Protein AF-A0AAV3KFU3-F1 (afdb_monomer_lite)

Sequence (136 aa):
MILSCTKMKDAEEPLRRAYDLNVVDLYVDDDGDQITSLVLNDEGREVKEVDVASDPDLAGISRLTENHFALWQAIRSRTANGEGCTRSLVRDDMRAMGFDVNKKFTRWLDKLEKDGLIAFDGERIMPLSQRNKVGD

Secondary structure (DSSP, 8-state):
---------TTSPPP-EE-PEEEEEEEE-TTS-EEEEEEE-SSPEE-----GGG-TTTTT-TT--HHHHHHHHHHHHHHHTT---BHHHHHHHHHHTT--TTTTHHHHHHHHHHTTSEEEETTEEEEGGGGGGS--

Organism: NCBI:txid1231725

pLDDT: mean 76.45, std 15.13, range [34.88, 91.06]

Structure (mmCIF, N/CA/C/O backbone):
data_AF-A0AAV3KFU3-F1
#
_entry.id   AF-A0AAV3KFU3-F1
#
loop_
_atom_site.group_PDB
_atom_site.id
_atom_site.type_symbol
_atom_site.label_atom_id
_atom_site.label_alt_id
_atom_site.label_comp_id
_atom_site.label_asym_id
_atom_site.label_entity_id
_atom_site.label_seq_id
_atom_site.pdbx_PDB_ins_code
_atom_site.Cartn_x
_atom_site.Cartn_y
_atom_site.Cartn_z
_atom_site.occupancy
_atom_site.B_iso_or_equiv
_atom_site.auth_seq_id
_atom_site.auth_comp_id
_atom_site.auth_asym_id
_atom_site.auth_atom_id
_atom_site.pdbx_PDB_model_num
ATOM 1 N N . MET A 1 1 ? 33.103 26.398 -34.966 1.00 42.03 1 MET A N 1
ATOM 2 C CA . MET A 1 1 ? 32.303 25.283 -34.418 1.00 42.03 1 MET A CA 1
ATOM 3 C C . MET A 1 1 ? 31.914 25.674 -33.001 1.00 42.03 1 MET A C 1
ATOM 5 O O . MET A 1 1 ? 32.782 25.717 -32.142 1.00 42.03 1 MET A O 1
ATOM 9 N N . ILE A 1 2 ? 30.675 26.125 -32.801 1.00 34.88 2 ILE A N 1
ATOM 10 C CA . ILE A 1 2 ? 30.194 26.650 -31.514 1.00 34.88 2 ILE A CA 1
ATOM 11 C C . ILE A 1 2 ? 29.341 25.549 -30.886 1.00 34.88 2 ILE A C 1
ATOM 13 O O . ILE A 1 2 ? 28.237 25.286 -31.349 1.00 34.88 2 ILE A O 1
ATOM 17 N N . LEU A 1 3 ? 29.879 24.878 -29.869 1.00 41.91 3 LEU A N 1
ATOM 18 C CA . LEU A 1 3 ? 29.113 23.996 -28.992 1.00 41.91 3 LEU A CA 1
ATOM 19 C C . LEU A 1 3 ? 28.419 24.881 -27.953 1.00 41.91 3 LEU A C 1
ATOM 21 O O . LEU A 1 3 ? 29.016 25.261 -26.947 1.00 41.91 3 LEU A O 1
ATOM 25 N N . SER A 1 4 ? 27.172 25.265 -28.220 1.00 44.94 4 SER A N 1
ATOM 26 C CA . SER A 1 4 ? 26.318 25.912 -27.225 1.00 44.94 4 SER A CA 1
ATOM 27 C C . SER A 1 4 ? 25.837 24.855 -26.232 1.00 44.94 4 SER A C 1
ATOM 29 O O . SER A 1 4 ? 24.772 24.267 -26.396 1.00 44.94 4 SER A O 1
ATOM 31 N N . CYS A 1 5 ? 26.650 24.579 -25.215 1.00 44.66 5 CYS A N 1
ATOM 32 C CA . CYS A 1 5 ? 26.240 23.764 -24.081 1.00 44.66 5 CYS A CA 1
ATOM 33 C C . CYS A 1 5 ? 25.126 24.497 -23.318 1.00 44.66 5 CYS A C 1
ATOM 35 O O . CYS A 1 5 ? 25.401 25.429 -22.559 1.00 44.66 5 CYS A O 1
ATOM 37 N N . THR A 1 6 ? 23.870 24.084 -23.478 1.00 49.50 6 THR A N 1
ATOM 38 C CA . THR A 1 6 ? 22.800 24.444 -22.541 1.00 49.50 6 THR A CA 1
ATOM 39 C C . THR A 1 6 ? 23.010 23.660 -21.257 1.00 49.50 6 THR A C 1
ATOM 41 O O . THR A 1 6 ? 22.499 22.561 -21.069 1.00 49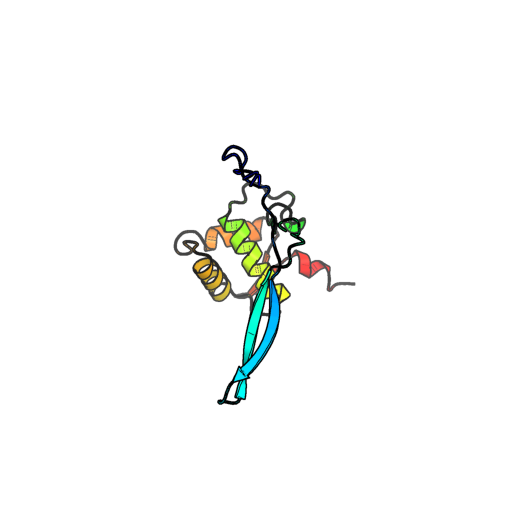.50 6 THR A O 1
ATOM 44 N N . LYS A 1 7 ? 23.819 24.234 -20.369 1.00 62.97 7 LYS A N 1
ATOM 45 C CA . LYS A 1 7 ? 23.872 23.846 -18.964 1.00 62.97 7 LYS A CA 1
ATOM 46 C C . LYS A 1 7 ? 22.466 24.043 -18.386 1.00 62.97 7 LYS A C 1
ATOM 48 O O . LYS A 1 7 ? 21.970 25.170 -18.376 1.00 62.97 7 LYS A O 1
ATOM 53 N N . MET A 1 8 ? 21.812 22.962 -17.961 1.00 52.75 8 MET A N 1
ATOM 54 C CA . MET A 1 8 ? 20.579 23.053 -17.177 1.00 52.75 8 MET A CA 1
ATOM 55 C C . MET A 1 8 ? 20.863 23.890 -15.924 1.00 52.75 8 MET A C 1
ATOM 57 O O . MET A 1 8 ? 21.895 23.712 -15.277 1.00 52.75 8 MET A O 1
ATOM 61 N N . LYS A 1 9 ? 19.994 24.858 -15.625 1.00 65.25 9 LYS A N 1
ATOM 62 C CA . LYS A 1 9 ? 20.060 25.621 -14.375 1.00 65.25 9 LYS A CA 1
ATOM 63 C C . LYS A 1 9 ? 19.485 24.744 -13.260 1.00 65.25 9 LYS A C 1
ATOM 65 O O . LYS A 1 9 ? 18.354 24.298 -13.389 1.00 65.25 9 LYS A O 1
ATOM 70 N N . ASP A 1 10 ? 20.229 24.571 -12.171 1.00 61.47 10 ASP A N 1
ATOM 71 C CA . ASP A 1 10 ? 19.863 23.842 -10.936 1.00 61.47 10 ASP A CA 1
ATOM 72 C C . ASP A 1 10 ? 18.653 24.422 -10.158 1.00 61.47 10 ASP A C 1
ATOM 74 O O . ASP A 1 10 ? 18.500 24.168 -8.968 1.00 61.47 10 ASP A O 1
ATOM 78 N N . ALA A 1 11 ? 17.817 25.269 -10.764 1.00 60.41 11 ALA A N 1
ATOM 79 C CA . ALA A 1 11 ? 16.926 26.150 -10.006 1.00 60.41 11 ALA A CA 1
ATOM 80 C C . ALA A 1 11 ? 15.449 25.729 -9.945 1.00 60.41 11 ALA A C 1
ATOM 82 O O . ALA A 1 11 ? 14.710 26.342 -9.182 1.00 60.41 11 ALA A O 1
ATOM 83 N N . GLU A 1 12 ? 15.001 24.710 -10.681 1.00 56.41 12 GLU A N 1
ATOM 84 C CA . GLU A 1 12 ? 13.611 24.238 -10.601 1.00 56.41 12 GLU A CA 1
ATOM 85 C C . GLU A 1 12 ? 13.573 22.709 -10.641 1.00 56.41 12 GLU A C 1
ATOM 87 O O . GLU A 1 12 ? 14.083 22.087 -11.575 1.00 56.41 12 GLU A O 1
ATOM 92 N N . GLU A 1 13 ? 13.000 22.103 -9.598 1.00 52.66 13 GLU A N 1
ATOM 93 C CA . GLU A 1 13 ? 12.760 20.663 -9.550 1.00 52.66 13 GLU A CA 1
ATOM 94 C C . GLU A 1 13 ? 11.839 20.290 -10.725 1.00 52.66 13 GLU A C 1
ATOM 96 O O . GLU A 1 13 ? 10.767 20.889 -10.873 1.00 52.66 13 GLU A O 1
ATOM 101 N N . PRO A 1 14 ? 12.251 19.368 -11.615 1.00 60.38 14 PRO A N 1
ATOM 102 C CA . PRO A 1 14 ? 11.448 19.020 -12.774 1.00 60.38 14 PRO A CA 1
ATOM 103 C C . PRO A 1 14 ? 10.093 18.477 -12.323 1.00 60.38 14 PRO A C 1
ATOM 105 O O . PRO A 1 14 ? 10.002 17.711 -11.363 1.00 60.38 14 PRO A O 1
ATOM 108 N N . LEU A 1 15 ? 9.038 18.860 -13.046 1.00 59.75 15 LEU A N 1
ATOM 109 C CA . LEU A 1 15 ? 7.687 18.368 -12.788 1.00 59.75 15 LEU A CA 1
ATOM 110 C C . LEU A 1 15 ? 7.698 16.838 -12.719 1.00 59.75 15 LEU A C 1
ATOM 112 O O . LEU A 1 15 ? 8.168 16.165 -13.640 1.00 59.75 15 LEU A O 1
ATOM 116 N N . ARG A 1 16 ? 7.166 16.301 -11.619 1.00 63.16 16 ARG A N 1
ATOM 117 C CA . ARG A 1 16 ? 7.080 14.863 -11.371 1.00 63.16 16 ARG A CA 1
ATOM 118 C C . ARG A 1 16 ? 6.235 14.223 -12.479 1.00 63.16 16 ARG A C 1
ATOM 120 O O . ARG A 1 16 ? 5.042 14.493 -12.591 1.00 63.16 16 ARG A O 1
ATOM 127 N N . ARG A 1 17 ? 6.854 13.390 -13.316 1.00 72.50 17 ARG A N 1
ATOM 128 C CA . ARG A 1 17 ? 6.208 12.646 -14.411 1.00 72.50 17 ARG A CA 1
ATOM 129 C C . ARG A 1 17 ? 6.522 11.163 -14.276 1.00 72.50 17 ARG A C 1
ATOM 131 O O . ARG A 1 17 ? 7.604 10.808 -13.810 1.00 72.50 17 ARG A O 1
ATOM 138 N N . ALA A 1 18 ? 5.582 10.310 -14.667 1.00 74.00 18 ALA A N 1
ATOM 139 C CA . ALA A 1 18 ? 5.816 8.875 -14.775 1.00 74.00 18 ALA A CA 1
ATOM 140 C C . ALA A 1 18 ? 6.105 8.539 -16.238 1.00 74.00 18 ALA A C 1
ATOM 142 O O . ALA A 1 18 ? 5.389 8.996 -17.123 1.00 74.00 18 ALA A O 1
ATOM 143 N N . TYR A 1 19 ? 7.138 7.745 -16.484 1.00 80.00 19 TYR A N 1
ATOM 144 C CA . TYR A 1 19 ? 7.493 7.286 -17.822 1.00 80.00 19 TYR A CA 1
ATOM 145 C C . TYR A 1 19 ? 7.332 5.776 -17.864 1.00 80.00 19 TYR A C 1
ATOM 147 O O . TYR A 1 19 ? 7.807 5.075 -16.966 1.00 80.00 19 TYR A O 1
ATOM 155 N N . ASP A 1 20 ? 6.631 5.290 -18.880 1.00 79.62 20 ASP A N 1
ATOM 156 C CA . ASP A 1 20 ? 6.411 3.863 -19.052 1.00 79.62 20 ASP A CA 1
ATOM 157 C C . ASP A 1 20 ? 7.601 3.250 -19.813 1.00 79.62 20 ASP A C 1
ATOM 159 O O . ASP A 1 20 ? 8.235 3.896 -20.653 1.00 79.62 20 ASP A O 1
ATOM 163 N N . LEU A 1 21 ? 7.942 2.007 -19.474 1.00 86.25 21 LEU A N 1
ATOM 164 C CA . LEU A 1 21 ? 9.000 1.249 -20.138 1.00 86.25 21 LEU A CA 1
ATOM 165 C C . LEU A 1 21 ? 8.366 0.241 -21.090 1.00 86.25 21 LEU A C 1
ATOM 167 O O . LEU A 1 21 ? 7.500 -0.536 -20.687 1.00 86.25 21 LEU A O 1
ATOM 171 N N . ASN A 1 22 ? 8.839 0.224 -22.330 1.00 82.31 22 ASN A N 1
ATOM 172 C CA . ASN A 1 22 ? 8.445 -0.760 -23.325 1.00 82.31 22 ASN A CA 1
ATOM 173 C C . ASN A 1 22 ? 9.496 -1.867 -23.390 1.00 82.31 22 ASN A C 1
ATOM 175 O O . ASN A 1 22 ? 10.694 -1.590 -23.462 1.00 82.31 22 ASN A O 1
ATOM 179 N N . VAL A 1 23 ? 9.046 -3.119 -23.376 1.00 88.00 23 VAL A N 1
ATOM 180 C CA . VAL A 1 23 ? 9.914 -4.280 -23.599 1.00 88.00 23 VAL A CA 1
ATOM 181 C C . VAL A 1 23 ? 10.221 -4.375 -25.092 1.00 88.00 23 VAL A C 1
ATOM 183 O O . VAL A 1 23 ? 9.313 -4.308 -25.919 1.00 88.00 23 VAL A O 1
ATOM 186 N N . VAL A 1 24 ? 11.498 -4.519 -25.431 1.00 90.06 24 VAL A N 1
ATOM 187 C CA . VAL A 1 24 ? 11.991 -4.712 -26.796 1.00 90.06 24 VAL A CA 1
ATOM 188 C C . VAL A 1 24 ? 12.825 -5.982 -26.840 1.00 90.06 24 VAL A C 1
ATOM 190 O O . VAL A 1 24 ? 13.786 -6.128 -26.084 1.00 90.06 24 VAL A O 1
ATOM 193 N N . ASP A 1 25 ? 12.479 -6.877 -27.756 1.00 89.31 25 ASP A N 1
ATOM 194 C CA . ASP A 1 25 ? 13.221 -8.111 -27.984 1.00 89.31 25 ASP A CA 1
ATOM 195 C C . ASP A 1 25 ? 14.519 -7.806 -28.739 1.00 89.31 25 ASP A C 1
ATOM 197 O O . ASP A 1 25 ? 14.499 -7.183 -29.803 1.00 89.31 25 ASP A O 1
ATOM 201 N N . LEU A 1 26 ? 15.660 -8.220 -28.181 1.00 90.00 26 LEU A N 1
ATOM 202 C CA . LEU A 1 26 ? 16.968 -7.977 -28.787 1.00 90.00 26 LEU A CA 1
ATOM 203 C C . LEU A 1 26 ? 17.406 -9.160 -29.650 1.00 90.00 26 LEU A C 1
ATOM 205 O O . LEU A 1 26 ? 17.652 -8.998 -30.843 1.00 90.00 26 LEU A O 1
ATOM 209 N N . TYR A 1 27 ? 17.532 -10.337 -29.040 1.00 88.75 27 TYR A N 1
ATOM 210 C CA . TYR A 1 27 ? 17.901 -11.588 -29.706 1.00 88.75 27 TYR A CA 1
ATOM 211 C C . TYR A 1 27 ? 17.621 -12.780 -28.780 1.00 88.75 27 TYR A C 1
ATOM 213 O O . TYR A 1 27 ? 17.259 -12.594 -27.620 1.00 88.75 27 TYR A O 1
ATOM 221 N N . VAL A 1 28 ? 17.769 -13.993 -29.306 1.00 89.75 28 VAL A N 1
ATOM 222 C CA . VAL A 1 28 ? 17.725 -15.242 -28.534 1.00 89.75 28 VAL A CA 1
ATOM 223 C C . VAL A 1 28 ? 19.158 -15.719 -28.344 1.00 89.75 28 VAL A C 1
ATOM 225 O O . VAL A 1 28 ? 19.900 -15.765 -29.329 1.00 89.75 28 VAL A O 1
ATOM 228 N N . ASP A 1 29 ? 19.557 -16.005 -27.108 1.00 91.06 29 ASP A N 1
ATOM 229 C CA . ASP A 1 29 ? 20.914 -16.468 -26.811 1.00 91.06 29 ASP A CA 1
ATOM 230 C C . ASP A 1 29 ? 21.149 -17.935 -27.221 1.00 91.06 29 ASP A C 1
ATOM 232 O O . ASP A 1 29 ? 20.265 -18.615 -27.750 1.00 91.06 29 ASP A O 1
ATOM 236 N N . ASP A 1 30 ? 22.377 -18.417 -27.022 1.00 89.50 30 ASP A N 1
ATOM 237 C CA . ASP A 1 30 ? 22.779 -19.778 -27.395 1.00 89.50 30 ASP A CA 1
ATOM 238 C C . ASP A 1 30 ? 22.063 -20.870 -26.572 1.00 89.50 30 ASP A C 1
ATOM 240 O O . ASP A 1 30 ? 21.995 -22.021 -27.013 1.00 89.50 30 ASP A O 1
ATOM 244 N N . ASP A 1 31 ? 21.502 -20.512 -25.412 1.00 89.81 31 ASP A N 1
ATOM 245 C CA . ASP A 1 31 ? 20.712 -21.396 -24.549 1.00 89.81 31 ASP A CA 1
ATOM 246 C C . ASP A 1 31 ? 19.215 -21.393 -24.929 1.00 89.81 31 ASP A C 1
ATOM 248 O O . ASP A 1 31 ? 18.438 -22.221 -24.441 1.00 89.81 31 ASP A O 1
ATOM 252 N N . GLY A 1 32 ? 18.814 -20.535 -25.874 1.00 88.19 32 GLY A N 1
ATOM 253 C CA . GLY A 1 32 ? 17.441 -20.417 -26.358 1.00 88.19 32 GLY A CA 1
ATOM 254 C C . GLY A 1 32 ? 16.585 -19.427 -25.566 1.00 88.19 32 GLY A C 1
ATOM 255 O O . GLY A 1 32 ? 15.374 -19.361 -25.805 1.00 88.19 32 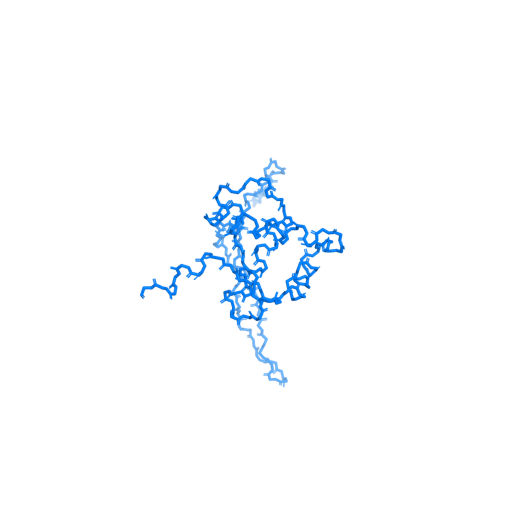GLY A O 1
ATOM 256 N N . ASP A 1 33 ? 17.182 -18.649 -24.661 1.00 90.12 33 ASP A N 1
ATOM 257 C CA . ASP A 1 33 ? 16.478 -17.656 -23.859 1.00 90.12 33 ASP A CA 1
ATOM 258 C C . ASP A 1 33 ? 16.306 -16.343 -24.635 1.00 90.12 33 ASP A C 1
ATOM 260 O O . ASP A 1 33 ? 17.223 -15.801 -25.260 1.00 90.12 33 ASP A O 1
ATOM 264 N N . GLN A 1 34 ? 15.085 -15.805 -24.601 1.00 85.69 34 GLN A N 1
ATOM 265 C CA . GLN A 1 34 ? 14.760 -14.536 -25.246 1.00 85.69 34 GLN A CA 1
ATOM 266 C C . GLN A 1 34 ? 15.329 -13.377 -24.422 1.00 85.69 34 GLN A C 1
ATOM 268 O O . GLN A 1 34 ? 14.802 -13.019 -23.365 1.00 85.69 34 GLN A O 1
ATOM 273 N N . ILE A 1 35 ? 16.375 -12.738 -24.941 1.00 90.44 35 ILE A N 1
ATOM 274 C CA . ILE A 1 35 ? 16.964 -11.548 -24.335 1.00 90.44 35 ILE A CA 1
ATOM 275 C C . ILE A 1 35 ? 16.142 -10.327 -24.740 1.00 90.44 35 ILE A C 1
ATOM 277 O O . ILE A 1 35 ? 16.017 -9.991 -25.923 1.00 90.44 35 ILE A O 1
ATOM 281 N N . THR A 1 36 ? 15.601 -9.637 -23.738 1.00 89.81 36 THR A N 1
ATOM 282 C CA . THR A 1 36 ? 14.796 -8.425 -23.909 1.00 89.81 36 THR A CA 1
ATOM 283 C C . THR A 1 36 ? 15.398 -7.254 -23.141 1.00 89.81 36 THR A C 1
ATOM 285 O O . THR A 1 36 ? 16.126 -7.429 -22.163 1.00 89.81 36 THR A O 1
ATOM 288 N N . SER A 1 37 ? 15.126 -6.038 -23.607 1.00 88.12 37 SER A N 1
ATOM 289 C CA . SER A 1 37 ? 15.562 -4.792 -22.980 1.00 88.12 37 SER A CA 1
ATOM 290 C C . SER A 1 37 ? 14.381 -3.862 -22.753 1.00 88.12 37 SER A C 1
ATOM 292 O O . SER A 1 37 ? 13.403 -3.887 -23.495 1.00 88.12 37 SER A O 1
ATOM 294 N N . LEU A 1 38 ? 14.476 -3.025 -21.726 1.00 87.12 38 LEU A N 1
ATOM 295 C CA . LEU A 1 38 ? 13.473 -2.017 -21.414 1.00 87.12 38 LEU A CA 1
ATOM 296 C C . LEU A 1 38 ? 13.894 -0.676 -22.009 1.00 87.12 38 LEU A C 1
ATOM 298 O O . LEU A 1 38 ? 14.961 -0.151 -21.688 1.00 87.12 38 LEU A O 1
ATOM 302 N N . VAL A 1 39 ? 13.037 -0.110 -22.853 1.00 85.38 39 VAL A N 1
ATOM 303 C CA . VAL A 1 39 ? 13.239 1.200 -23.473 1.00 85.38 39 VAL A CA 1
ATOM 304 C C . VAL A 1 39 ? 12.257 2.196 -22.877 1.00 85.38 39 VAL A C 1
ATOM 306 O O . VAL A 1 39 ? 11.059 1.934 -22.791 1.00 85.38 39 VAL A O 1
ATOM 309 N N . LEU A 1 40 ? 12.780 3.346 -22.457 1.00 80.00 40 LEU A N 1
ATOM 310 C CA . LEU A 1 40 ? 11.989 4.450 -21.929 1.00 80.00 40 LEU A CA 1
ATOM 311 C C . LEU A 1 40 ? 11.114 5.056 -23.028 1.00 80.00 40 LEU A C 1
ATOM 313 O O . LEU A 1 40 ? 11.639 5.475 -24.058 1.00 80.00 40 LEU A O 1
ATOM 317 N N . ASN A 1 41 ? 9.806 5.137 -22.789 1.00 79.31 41 ASN A N 1
ATOM 318 C CA . ASN A 1 41 ? 8.926 5.993 -23.574 1.00 79.31 41 ASN A CA 1
ATOM 319 C C . ASN A 1 41 ? 9.125 7.449 -23.122 1.00 79.31 41 ASN A C 1
ATOM 321 O O . ASN A 1 41 ? 9.009 7.740 -21.931 1.00 79.31 41 ASN A O 1
ATOM 325 N N . ASP A 1 42 ? 9.454 8.353 -24.043 1.00 76.25 42 ASP A N 1
ATOM 326 C CA . ASP A 1 42 ? 9.694 9.774 -23.769 1.00 76.25 42 ASP A CA 1
ATOM 327 C C . ASP A 1 42 ? 8.395 10.571 -23.548 1.00 76.25 42 ASP A C 1
ATOM 329 O O . ASP A 1 42 ? 8.418 11.668 -22.976 1.00 76.25 42 ASP A O 1
ATOM 333 N N . GLU A 1 43 ? 7.247 9.985 -23.890 1.00 76.94 43 GLU A N 1
ATOM 334 C CA . GLU A 1 43 ? 5.923 10.494 -23.540 1.00 76.94 43 GLU A CA 1
ATOM 335 C C . GLU A 1 43 ? 5.588 10.180 -22.073 1.00 76.94 43 GLU A C 1
ATOM 337 O O . GLU A 1 43 ? 4.927 9.199 -21.730 1.00 76.94 43 GLU A O 1
ATOM 342 N N . GLY A 1 44 ? 6.066 11.039 -21.171 1.00 66.81 44 GLY A N 1
ATOM 343 C CA . GLY A 1 44 ? 5.720 10.958 -19.754 1.00 66.81 44 GLY A CA 1
ATOM 344 C C . GLY A 1 44 ? 4.232 11.228 -19.517 1.00 66.81 44 GLY A C 1
ATOM 345 O O . GLY A 1 44 ? 3.704 12.257 -19.943 1.00 66.81 44 GLY A O 1
ATOM 346 N N . ARG A 1 45 ? 3.566 10.346 -18.772 1.00 74.31 45 ARG A N 1
ATOM 347 C CA . ARG A 1 45 ? 2.204 10.562 -18.272 1.00 74.31 45 ARG A CA 1
ATOM 348 C C . ARG A 1 45 ? 2.223 11.330 -16.954 1.00 74.31 45 ARG A C 1
ATOM 350 O O . ARG A 1 45 ? 3.203 11.285 -16.200 1.00 74.31 45 ARG A O 1
ATOM 357 N N . GLU A 1 46 ? 1.112 12.002 -16.645 1.00 67.31 46 GLU A N 1
ATOM 358 C CA . GLU A 1 46 ? 0.886 12.483 -15.282 1.00 67.31 46 GLU A CA 1
ATOM 359 C C . GLU A 1 46 ? 1.048 11.303 -14.323 1.00 67.31 46 GLU A C 1
ATOM 361 O O . GLU A 1 46 ? 0.568 10.186 -14.575 1.00 67.31 46 GLU A O 1
ATOM 366 N N . VAL A 1 47 ? 1.789 11.537 -13.239 1.00 56.09 47 VAL A N 1
ATOM 367 C CA . VAL A 1 47 ? 1.871 10.563 -12.162 1.00 56.09 47 VAL A CA 1
ATOM 368 C C . VAL A 1 47 ? 0.439 10.390 -11.685 1.00 56.09 47 VAL A C 1
ATOM 370 O O . VAL A 1 47 ? -0.127 11.289 -11.076 1.00 56.09 47 VAL A O 1
ATOM 373 N N . LYS A 1 48 ? -0.162 9.236 -11.991 1.00 54.22 48 LYS A N 1
ATOM 374 C CA . LYS A 1 48 ? -1.308 8.754 -11.233 1.00 54.22 48 LYS A CA 1
ATOM 375 C C . LYS A 1 48 ? -0.763 8.503 -9.841 1.00 54.22 48 LYS A C 1
ATOM 377 O O . LYS A 1 48 ? -0.342 7.389 -9.528 1.00 54.22 48 LYS A O 1
ATOM 382 N N . GLU A 1 49 ? -0.704 9.556 -9.037 1.00 49.12 49 GLU A N 1
ATOM 383 C CA . GLU A 1 49 ? -0.820 9.382 -7.610 1.00 49.12 49 GLU A CA 1
ATOM 384 C C . GLU A 1 49 ? -2.136 8.623 -7.503 1.00 49.12 49 GLU A C 1
ATOM 386 O O . GLU A 1 49 ? -3.198 9.103 -7.905 1.00 49.12 49 GLU A O 1
ATOM 391 N N . VAL A 1 50 ? -2.060 7.340 -7.144 1.00 48.66 50 VAL A N 1
ATOM 392 C CA . VAL A 1 50 ? -3.238 6.673 -6.616 1.00 48.66 50 VAL A CA 1
ATOM 393 C C . VAL A 1 50 ? -3.445 7.410 -5.310 1.00 48.66 50 VAL A C 1
ATOM 395 O O . VAL A 1 50 ? -2.928 7.000 -4.275 1.00 48.66 50 VAL A O 1
ATOM 398 N N . ASP A 1 51 ? -4.055 8.588 -5.406 1.00 51.12 51 ASP A N 1
ATOM 399 C CA . ASP A 1 51 ? -4.400 9.424 -4.287 1.00 51.12 51 ASP A CA 1
ATOM 400 C C . ASP A 1 51 ? -5.435 8.606 -3.555 1.00 51.12 51 ASP A C 1
ATOM 402 O O . ASP A 1 51 ? -6.632 8.677 -3.818 1.00 51.12 51 ASP A O 1
ATOM 406 N N . VAL A 1 52 ? -4.954 7.764 -2.647 1.00 52.97 52 VAL A N 1
ATOM 407 C CA . VAL A 1 52 ? -5.801 7.003 -1.742 1.00 52.97 52 VAL A CA 1
ATOM 408 C C . VAL A 1 52 ? -6.672 7.996 -0.956 1.00 52.97 52 VAL A C 1
ATOM 410 O O . VAL A 1 52 ? -7.783 7.674 -0.568 1.00 52.97 52 VAL A O 1
ATOM 413 N N . ALA A 1 53 ? -6.218 9.247 -0.806 1.00 52.19 53 ALA A N 1
ATOM 414 C CA . ALA A 1 53 ? -6.988 10.368 -0.275 1.00 52.19 53 ALA A CA 1
ATOM 415 C C . ALA A 1 53 ? -8.152 10.852 -1.171 1.00 52.19 53 ALA A C 1
ATOM 417 O O . ALA A 1 53 ? -9.095 11.437 -0.644 1.00 52.19 53 ALA A O 1
ATOM 418 N N . SER A 1 54 ? -8.108 10.607 -2.483 1.00 55.19 54 SER A N 1
ATOM 419 C CA . SER A 1 54 ? -9.150 10.971 -3.462 1.00 55.19 54 SER A CA 1
ATOM 420 C C . SER A 1 54 ? -10.114 9.819 -3.763 1.00 55.19 54 SER A C 1
ATOM 422 O O . SER A 1 54 ? -10.945 9.923 -4.666 1.00 55.19 54 SER A O 1
ATOM 424 N N . ASP A 1 55 ? -10.020 8.712 -3.025 1.00 67.38 55 ASP A N 1
ATOM 425 C CA . ASP A 1 55 ? -10.969 7.614 -3.139 1.00 67.38 55 ASP A CA 1
ATOM 426 C C . ASP A 1 55 ? -12.370 8.089 -2.704 1.00 67.38 55 ASP A C 1
ATOM 428 O O . ASP A 1 55 ? -12.521 8.529 -1.558 1.00 67.38 55 ASP A O 1
ATOM 432 N N . PRO A 1 56 ? -13.402 8.013 -3.568 1.00 69.44 56 PRO A N 1
ATOM 433 C CA . PRO A 1 56 ? -14.763 8.398 -3.198 1.00 69.44 56 PRO A CA 1
ATOM 434 C C . PRO A 1 56 ? -15.279 7.630 -1.978 1.00 69.44 56 PRO A C 1
ATOM 436 O O . PRO A 1 56 ? -16.085 8.174 -1.229 1.00 69.44 56 PRO A O 1
ATOM 439 N N . ASP A 1 57 ? -14.781 6.414 -1.735 1.00 71.81 57 ASP A N 1
ATOM 440 C CA . ASP A 1 57 ? -15.163 5.626 -0.562 1.00 71.81 57 ASP A CA 1
ATOM 441 C C . ASP A 1 57 ? -14.595 6.216 0.739 1.00 71.81 57 ASP A C 1
ATOM 443 O O . ASP A 1 57 ? -15.204 6.094 1.798 1.00 71.81 57 ASP A O 1
ATOM 447 N N . LEU A 1 58 ? -13.450 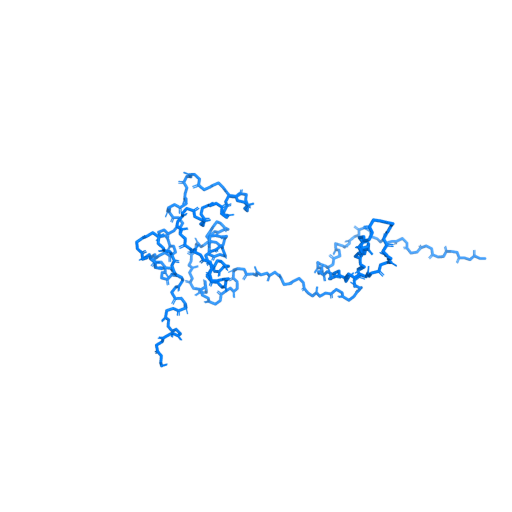6.902 0.668 1.00 74.19 58 LEU A N 1
ATOM 448 C CA . LEU A 1 58 ? -12.819 7.576 1.806 1.00 74.19 58 LEU A CA 1
ATOM 449 C C . LEU A 1 58 ? -13.297 9.030 1.970 1.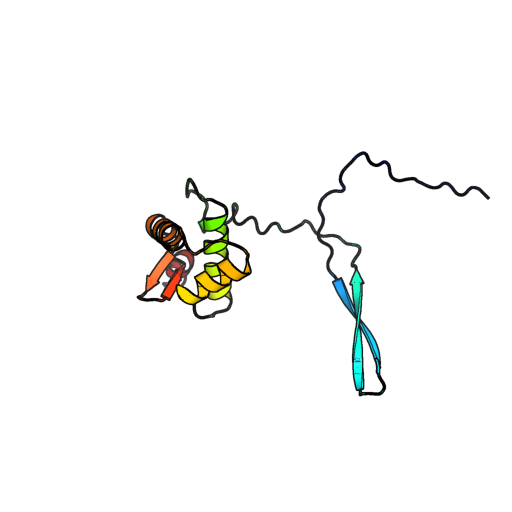00 74.19 58 LEU A C 1
ATOM 451 O O . LEU A 1 58 ? -13.002 9.671 2.988 1.00 74.19 58 LEU A O 1
ATOM 455 N N . ALA A 1 59 ? -14.060 9.551 1.003 1.00 68.06 59 ALA A N 1
ATOM 456 C CA . ALA A 1 59 ? -14.599 10.902 1.030 1.00 68.06 59 ALA A CA 1
ATOM 457 C C . ALA A 1 59 ? -15.600 11.066 2.188 1.00 68.06 59 ALA A C 1
ATOM 459 O O . ALA A 1 59 ? -16.656 10.443 2.232 1.00 68.06 59 ALA A O 1
ATOM 460 N N . GLY A 1 60 ? -15.265 11.938 3.142 1.00 69.38 60 GLY A N 1
ATOM 461 C CA . GLY A 1 60 ? -16.097 12.218 4.320 1.00 69.38 60 GLY A CA 1
ATOM 462 C C . GLY A 1 60 ? -15.624 11.553 5.614 1.00 69.38 60 GLY A C 1
ATOM 463 O O . GLY A 1 60 ? -16.143 11.878 6.684 1.00 69.38 60 GLY A O 1
ATOM 464 N N . ILE A 1 61 ? -14.596 10.700 5.565 1.00 77.56 61 ILE A N 1
ATOM 465 C CA . ILE A 1 61 ? -14.057 10.052 6.763 1.00 77.56 61 ILE A CA 1
ATOM 466 C C . ILE A 1 61 ? -12.917 10.889 7.340 1.00 77.56 61 ILE A C 1
ATOM 468 O O . ILE A 1 61 ? -11.857 11.082 6.746 1.00 77.56 61 ILE A O 1
ATOM 472 N N . SER A 1 62 ? -13.135 11.407 8.547 1.00 74.38 62 SER A N 1
ATOM 473 C CA . SER A 1 62 ? -12.167 12.282 9.206 1.00 74.38 62 SER A CA 1
ATOM 474 C C . SER A 1 62 ? -11.051 11.506 9.919 1.00 74.38 62 SER A C 1
ATOM 476 O O . SER A 1 62 ? -11.229 10.396 10.435 1.00 74.38 62 SER A O 1
ATOM 478 N N . ARG A 1 63 ? -9.876 12.138 10.042 1.00 79.75 63 ARG A N 1
ATOM 479 C CA . ARG A 1 63 ? -8.721 11.621 10.807 1.00 79.75 63 ARG A CA 1
ATOM 480 C C . ARG A 1 63 ? -8.182 10.279 10.290 1.00 79.75 63 ARG A C 1
ATOM 482 O O . ARG A 1 63 ? -7.755 9.443 11.094 1.00 79.75 63 ARG A O 1
ATOM 489 N N . LEU A 1 64 ? -8.243 10.034 8.986 1.00 82.31 64 LEU A N 1
ATOM 490 C CA . LEU A 1 64 ? -7.487 8.949 8.370 1.00 82.31 64 LEU A CA 1
ATOM 491 C C . LEU A 1 64 ? -6.015 9.360 8.308 1.00 82.31 64 LEU A C 1
ATOM 493 O O . LEU A 1 64 ? -5.675 10.493 7.987 1.00 82.31 64 LEU A O 1
ATOM 497 N N . THR A 1 65 ? -5.147 8.440 8.704 1.00 84.50 65 THR A N 1
ATOM 498 C CA . THR A 1 65 ? -3.690 8.610 8.620 1.00 84.50 65 THR A CA 1
ATOM 499 C C . THR A 1 65 ? -3.166 7.731 7.499 1.00 84.50 65 THR A C 1
ATOM 501 O O . THR A 1 65 ? -3.852 6.792 7.111 1.00 84.50 65 THR A O 1
ATOM 504 N N . GLU A 1 66 ? -1.913 7.919 7.096 1.00 83.25 66 GLU A N 1
ATOM 505 C CA . GLU A 1 66 ? -1.211 7.063 6.125 1.00 83.25 66 GLU A CA 1
ATOM 506 C C . GLU A 1 66 ? -1.420 5.557 6.361 1.00 83.25 66 GLU A C 1
ATOM 508 O O . GLU A 1 66 ? -1.796 4.834 5.449 1.00 83.25 66 GLU A O 1
ATOM 513 N N . ASN A 1 67 ? -1.334 5.100 7.616 1.00 87.06 67 ASN A N 1
ATOM 514 C CA . ASN A 1 67 ? -1.608 3.698 7.964 1.00 87.06 67 ASN A CA 1
ATOM 515 C C . ASN A 1 67 ? -3.017 3.212 7.576 1.00 87.06 67 ASN A C 1
ATOM 517 O O . ASN A 1 67 ? -3.186 2.058 7.199 1.00 87.06 67 ASN A O 1
ATOM 521 N N . HIS A 1 68 ? -4.033 4.070 7.700 1.00 87.69 68 HIS A N 1
ATOM 522 C CA . HIS A 1 68 ? -5.408 3.730 7.332 1.00 87.69 68 HIS A CA 1
ATOM 523 C C . HIS A 1 68 ? -5.560 3.672 5.811 1.00 87.69 68 HIS A C 1
ATOM 525 O O . HIS A 1 68 ? -6.221 2.769 5.310 1.00 87.69 68 HIS A O 1
ATOM 531 N N . PHE A 1 69 ? -4.906 4.586 5.090 1.00 85.50 69 PHE A N 1
ATOM 532 C CA . PHE A 1 69 ? -4.863 4.573 3.629 1.00 85.50 69 PHE A CA 1
ATOM 533 C C . PHE A 1 69 ? -4.166 3.310 3.106 1.00 85.50 69 PHE A C 1
ATOM 535 O O . PHE A 1 69 ? -4.720 2.609 2.266 1.00 85.50 69 PHE A O 1
ATOM 542 N N . ALA A 1 70 ? -3.007 2.955 3.664 1.00 87.31 70 ALA A N 1
ATOM 543 C CA . ALA A 1 70 ? -2.291 1.733 3.305 1.00 87.31 70 ALA A CA 1
ATOM 544 C C . ALA A 1 70 ? -3.106 0.464 3.607 1.00 87.31 70 ALA A C 1
ATOM 546 O O . ALA A 1 70 ? -3.168 -0.447 2.784 1.00 87.31 70 ALA A O 1
ATOM 547 N N . LEU A 1 71 ? -3.774 0.417 4.764 1.00 89.88 71 LEU A N 1
ATOM 548 C CA . LEU A 1 71 ? -4.654 -0.692 5.135 1.00 89.88 71 LEU A CA 1
ATOM 549 C C . LEU A 1 71 ? -5.825 -0.839 4.153 1.00 89.88 71 LEU A C 1
ATOM 551 O O . LEU A 1 71 ? -6.100 -1.938 3.673 1.00 89.88 71 LEU A O 1
ATOM 555 N N . TRP A 1 72 ? -6.497 0.269 3.843 1.00 88.62 72 TRP A N 1
ATOM 556 C CA . TRP A 1 72 ? -7.594 0.299 2.881 1.00 88.62 72 TRP A CA 1
ATOM 557 C C . TRP A 1 72 ? -7.142 -0.150 1.487 1.00 88.62 72 TRP A C 1
ATOM 559 O O . TRP A 1 72 ? -7.797 -0.984 0.862 1.00 88.62 72 TRP A O 1
ATOM 569 N N . GLN A 1 73 ? -5.974 0.316 1.041 1.00 86.31 73 GLN A N 1
ATOM 570 C CA . GLN A 1 73 ? -5.400 -0.063 -0.245 1.00 86.31 73 GLN A CA 1
ATOM 571 C C . GLN A 1 73 ? -5.077 -1.562 -0.327 1.00 86.31 73 GLN A C 1
ATOM 573 O O . GLN A 1 73 ? -5.383 -2.193 -1.339 1.00 86.31 73 GLN A O 1
ATOM 578 N N . ALA A 1 74 ? -4.526 -2.160 0.736 1.00 89.00 74 ALA A N 1
ATOM 579 C CA . ALA A 1 74 ? -4.276 -3.604 0.792 1.00 89.00 74 ALA A CA 1
ATOM 580 C C . ALA A 1 74 ? -5.579 -4.416 0.674 1.00 89.00 74 ALA A C 1
ATOM 582 O O . ALA A 1 74 ? -5.664 -5.362 -0.110 1.00 89.00 74 ALA A O 1
ATOM 583 N N . ILE A 1 75 ? -6.626 -4.007 1.400 1.00 88.56 75 ILE A N 1
ATOM 584 C CA . ILE A 1 75 ? -7.942 -4.664 1.365 1.00 88.56 75 ILE A CA 1
ATOM 585 C C . ILE A 1 75 ? -8.562 -4.559 -0.033 1.00 88.56 75 ILE A C 1
ATOM 587 O O . ILE A 1 75 ? -9.015 -5.567 -0.586 1.00 88.56 75 ILE A O 1
ATOM 591 N N . ARG A 1 76 ? -8.551 -3.362 -0.631 1.00 86.25 76 ARG A N 1
ATOM 592 C CA . ARG A 1 76 ? -9.075 -3.133 -1.984 1.00 86.25 76 ARG A CA 1
ATOM 593 C C . ARG A 1 76 ? -8.329 -3.943 -3.037 1.00 86.25 76 ARG A C 1
ATOM 595 O O . ARG A 1 76 ? -8.983 -4.568 -3.865 1.00 86.25 76 ARG A O 1
ATOM 602 N N . SER A 1 77 ? -6.997 -3.944 -2.991 1.00 85.50 77 SER A N 1
ATOM 603 C CA . SER A 1 77 ? -6.148 -4.665 -3.945 1.00 85.50 77 SER A CA 1
ATOM 604 C C . SER A 1 77 ? -6.444 -6.167 -3.935 1.00 85.50 77 SER A C 1
ATOM 606 O O . SER A 1 77 ? -6.799 -6.734 -4.967 1.00 85.50 77 SER A O 1
ATOM 608 N N . ARG A 1 78 ? -6.435 -6.793 -2.748 1.00 85.25 78 ARG A N 1
ATOM 609 C CA . ARG A 1 78 ? -6.778 -8.218 -2.600 1.00 85.25 78 ARG A CA 1
ATOM 610 C C . ARG A 1 78 ? -8.176 -8.532 -3.118 1.00 85.25 78 ARG A C 1
ATOM 612 O O . ARG A 1 78 ? -8.364 -9.508 -3.835 1.00 85.25 78 ARG A O 1
ATOM 619 N N . THR A 1 79 ? -9.148 -7.685 -2.780 1.00 84.56 79 THR A N 1
ATOM 620 C CA . THR A 1 79 ? -10.539 -7.893 -3.197 1.00 84.56 79 THR A CA 1
ATOM 621 C C . THR A 1 79 ? -10.700 -7.747 -4.714 1.00 84.56 79 THR A C 1
ATOM 623 O O . THR A 1 79 ? -11.410 -8.536 -5.330 1.00 84.56 79 THR A O 1
ATOM 626 N N . ALA A 1 80 ? -10.018 -6.782 -5.338 1.00 79.19 80 ALA A N 1
ATOM 627 C CA . ALA A 1 80 ? -10.035 -6.590 -6.789 1.00 79.19 80 ALA A CA 1
ATOM 628 C C . ALA A 1 80 ? -9.396 -7.766 -7.547 1.00 79.19 80 ALA A C 1
ATOM 630 O O . ALA A 1 80 ? -9.878 -8.132 -8.616 1.00 79.19 80 ALA A O 1
ATOM 631 N N . ASN A 1 81 ? -8.368 -8.388 -6.966 1.00 79.06 81 ASN A N 1
ATOM 632 C CA . ASN A 1 81 ? -7.703 -9.565 -7.527 1.00 79.06 81 ASN A CA 1
AT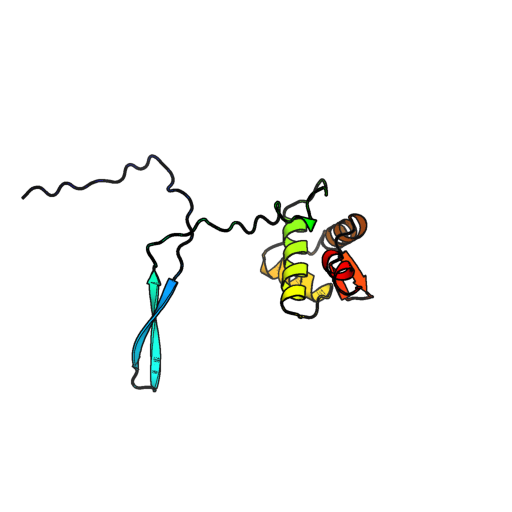OM 633 C C . ASN A 1 81 ? -8.449 -10.883 -7.237 1.00 79.06 81 ASN A C 1
ATOM 635 O O . ASN A 1 81 ? -8.021 -11.940 -7.695 1.00 79.06 81 ASN A O 1
ATOM 639 N N . GLY A 1 82 ? -9.552 -10.847 -6.476 1.00 75.88 82 GLY A N 1
ATOM 640 C CA . GLY A 1 82 ? -10.282 -12.048 -6.055 1.00 75.88 82 GLY A CA 1
ATOM 641 C C . GLY A 1 82 ? -9.507 -12.925 -5.063 1.00 75.88 82 GLY A C 1
ATOM 642 O O . GLY A 1 82 ? -9.821 -14.103 -4.895 1.00 75.88 82 GLY A O 1
ATOM 643 N N . GLU A 1 83 ? -8.489 -12.368 -4.411 1.00 77.62 83 GLU A N 1
ATOM 644 C CA . GLU A 1 83 ? -7.670 -13.069 -3.431 1.00 77.62 83 GLU A CA 1
ATOM 645 C C . GLU A 1 83 ? -8.357 -13.119 -2.063 1.00 77.62 83 GLU A C 1
ATOM 647 O O . GLU A 1 83 ? -9.178 -12.272 -1.701 1.00 77.62 83 GLU A O 1
ATOM 652 N N . GLY A 1 84 ? -7.979 -14.107 -1.248 1.00 80.62 84 GLY A N 1
ATOM 653 C CA . GLY A 1 84 ? -8.430 -14.179 0.137 1.00 80.62 84 GLY A CA 1
ATOM 654 C C . GLY A 1 84 ? -8.031 -12.919 0.908 1.00 80.62 84 GLY A C 1
ATOM 655 O O . GLY A 1 84 ? -6.850 -12.623 1.059 1.00 80.62 84 GLY A O 1
ATOM 656 N N . CYS A 1 85 ? -9.014 -12.185 1.427 1.00 87.25 85 CYS A N 1
ATOM 657 C CA . CYS A 1 85 ? -8.780 -11.022 2.276 1.00 87.25 85 CYS A CA 1
ATOM 658 C C . CYS A 1 85 ? -9.029 -11.409 3.739 1.00 87.25 85 CYS A C 1
ATOM 660 O O . CYS A 1 85 ? -10.154 -11.335 4.229 1.00 87.25 85 CYS A O 1
ATOM 662 N N . THR A 1 86 ? -7.997 -11.893 4.434 1.00 88.75 86 THR A N 1
ATOM 663 C CA . THR A 1 86 ? -8.056 -12.208 5.873 1.00 88.75 86 THR A CA 1
ATOM 664 C C . THR A 1 86 ? -7.195 -11.249 6.682 1.00 88.75 86 THR A C 1
ATOM 666 O O . THR A 1 86 ? -6.287 -10.600 6.159 1.00 88.75 86 THR A O 1
ATOM 669 N N . ARG A 1 87 ? -7.441 -11.175 7.994 1.00 88.12 87 ARG A N 1
ATOM 670 C CA . ARG A 1 87 ? -6.655 -10.325 8.908 1.00 88.12 87 ARG A CA 1
ATOM 671 C C . ARG A 1 87 ? -5.150 -10.607 8.855 1.00 88.12 87 ARG A C 1
ATOM 673 O O . ARG A 1 87 ? -4.365 -9.666 8.903 1.00 88.12 87 ARG A O 1
ATOM 680 N N . SER A 1 88 ? -4.752 -11.876 8.767 1.00 88.31 88 SER A N 1
ATOM 681 C CA . SER A 1 88 ? -3.346 -12.290 8.659 1.00 88.31 88 SER A CA 1
ATOM 682 C C . SER A 1 88 ? -2.715 -11.819 7.351 1.00 88.31 88 SER A C 1
ATOM 684 O O . SER A 1 88 ? -1.678 -11.167 7.363 1.00 88.31 88 SER A O 1
ATOM 686 N N . LEU A 1 89 ? -3.404 -12.051 6.240 1.00 89.69 89 LEU A N 1
ATOM 687 C CA . LEU A 1 89 ? -2.947 -11.690 4.906 1.00 89.69 89 LEU A CA 1
ATOM 688 C C . LEU A 1 89 ? -2.806 -10.173 4.717 1.00 89.69 89 LEU A C 1
ATOM 690 O O . LEU A 1 89 ? -1.804 -9.693 4.188 1.00 89.69 89 LEU A O 1
ATOM 694 N N . VAL A 1 90 ? -3.774 -9.395 5.200 1.00 89.62 90 VAL A N 1
ATOM 695 C CA . VAL A 1 90 ? -3.706 -7.926 5.149 1.00 89.62 90 VAL A CA 1
ATOM 696 C C . VAL A 1 90 ? -2.588 -7.390 6.052 1.00 89.62 90 VAL A C 1
ATOM 698 O O . VAL A 1 90 ? -1.934 -6.400 5.724 1.00 89.62 90 VAL A O 1
ATOM 701 N N . ARG A 1 91 ? -2.323 -8.056 7.182 1.00 89.31 91 ARG A N 1
ATOM 702 C CA . ARG A 1 91 ? -1.201 -7.711 8.064 1.00 89.31 91 ARG A CA 1
ATOM 703 C C . ARG A 1 91 ? 0.147 -7.926 7.375 1.00 89.31 91 ARG A C 1
ATOM 705 O O . ARG A 1 91 ? 1.032 -7.084 7.530 1.00 89.31 91 ARG A O 1
ATOM 712 N N . ASP A 1 92 ? 0.297 -9.020 6.637 1.00 88.81 92 ASP A N 1
ATOM 713 C CA . ASP A 1 92 ? 1.530 -9.327 5.910 1.00 88.81 92 ASP A CA 1
ATOM 714 C C . ASP A 1 92 ? 1.777 -8.335 4.765 1.00 88.81 92 ASP A C 1
ATOM 716 O O . ASP A 1 92 ? 2.903 -7.859 4.619 1.00 88.81 92 ASP A O 1
ATOM 720 N N . ASP A 1 93 ? 0.735 -7.904 4.047 1.00 86.38 93 ASP A N 1
ATOM 721 C CA . ASP A 1 93 ? 0.873 -6.856 3.022 1.00 86.38 93 ASP A CA 1
ATOM 722 C C . ASP A 1 93 ? 1.324 -5.528 3.616 1.00 86.38 93 ASP A C 1
ATOM 724 O O . ASP A 1 93 ? 2.230 -4.877 3.100 1.00 86.38 93 ASP A O 1
ATOM 728 N N . MET A 1 94 ? 0.713 -5.114 4.729 1.00 87.75 94 MET A N 1
ATOM 729 C CA . MET A 1 94 ? 1.121 -3.887 5.409 1.00 87.75 94 MET A CA 1
ATOM 730 C C . MET A 1 94 ? 2.577 -3.952 5.869 1.00 87.75 94 MET A C 1
ATOM 732 O O . MET A 1 94 ? 3.289 -2.949 5.812 1.00 87.75 94 MET A O 1
ATOM 736 N N . ARG A 1 95 ? 3.044 -5.134 6.280 1.00 87.38 95 ARG A N 1
ATOM 737 C CA . ARG A 1 95 ? 4.448 -5.353 6.622 1.00 87.38 95 ARG A CA 1
ATOM 738 C C . ARG A 1 95 ? 5.353 -5.280 5.392 1.00 87.38 95 ARG A C 1
ATOM 740 O O . ARG A 1 95 ? 6.419 -4.680 5.485 1.00 87.38 95 ARG A O 1
ATOM 747 N N . ALA A 1 96 ? 4.930 -5.844 4.261 1.00 86.00 96 ALA A N 1
ATOM 748 C CA . ALA A 1 96 ? 5.652 -5.758 2.991 1.00 86.00 96 ALA A CA 1
ATOM 749 C C . ALA A 1 96 ? 5.758 -4.308 2.485 1.00 86.00 96 ALA A C 1
ATOM 751 O O . ALA A 1 96 ? 6.778 -3.926 1.920 1.00 86.00 96 ALA A O 1
ATOM 752 N N . MET A 1 97 ? 4.751 -3.478 2.773 1.00 81.44 97 MET A N 1
ATOM 753 C CA . MET A 1 97 ? 4.765 -2.033 2.516 1.00 81.44 97 MET A CA 1
ATOM 754 C C . MET A 1 97 ? 5.604 -1.224 3.528 1.00 81.44 97 MET A C 1
ATOM 756 O O . MET A 1 97 ? 5.730 -0.013 3.379 1.00 81.44 97 MET A O 1
ATOM 760 N N . GLY A 1 98 ? 6.182 -1.860 4.555 1.00 83.44 98 GLY A N 1
ATOM 761 C CA . GLY A 1 98 ? 7.071 -1.211 5.527 1.00 83.44 98 GLY A CA 1
ATOM 762 C C . GLY A 1 98 ? 6.389 -0.626 6.771 1.00 83.44 98 GLY A C 1
ATOM 763 O O . GLY A 1 98 ? 7.044 0.067 7.550 1.00 83.44 98 GLY A O 1
ATOM 764 N N . PHE A 1 99 ? 5.103 -0.907 7.009 1.00 84.00 99 PHE A N 1
ATOM 765 C CA . PHE A 1 99 ? 4.380 -0.398 8.181 1.00 84.00 99 PHE A CA 1
ATOM 766 C C . PHE A 1 99 ? 4.578 -1.270 9.435 1.00 84.00 99 PHE A C 1
ATOM 768 O O . PHE A 1 99 ? 4.543 -2.503 9.382 1.00 84.00 99 PHE A O 1
ATOM 775 N N . ASP A 1 100 ? 4.701 -0.634 10.610 1.00 85.69 100 ASP A N 1
ATOM 776 C CA . ASP A 1 100 ? 4.727 -1.338 11.903 1.00 85.69 100 ASP A CA 1
ATOM 777 C C . ASP A 1 100 ? 3.314 -1.748 12.352 1.00 85.69 100 ASP A C 1
ATOM 779 O O . ASP A 1 100 ? 2.594 -1.027 13.053 1.00 85.69 100 ASP A O 1
ATOM 783 N N . VAL A 1 101 ? 2.928 -2.960 11.963 1.00 84.81 101 VAL A N 1
ATOM 784 C CA . VAL A 1 101 ? 1.628 -3.568 12.273 1.00 84.81 101 VAL A CA 1
ATOM 785 C C . VAL A 1 101 ? 1.509 -4.121 13.698 1.00 84.81 101 VAL A C 1
ATOM 787 O O . VAL A 1 101 ? 0.414 -4.488 14.122 1.00 84.81 101 VAL A O 1
ATOM 790 N N . ASN A 1 102 ? 2.586 -4.194 14.486 1.00 79.19 102 ASN A N 1
ATOM 791 C CA . ASN A 1 102 ? 2.547 -4.927 15.761 1.00 79.19 102 ASN A CA 1
ATOM 792 C C . ASN A 1 102 ? 1.756 -4.221 16.868 1.00 79.19 102 ASN A C 1
ATOM 794 O O . ASN A 1 102 ? 1.286 -4.876 17.795 1.00 79.19 102 ASN A O 1
ATOM 798 N N . LYS A 1 103 ? 1.612 -2.894 16.796 1.00 77.19 103 LYS A N 1
ATOM 799 C CA . LYS A 1 103 ? 1.045 -2.100 17.901 1.00 77.19 103 LYS A CA 1
ATOM 800 C C . LYS A 1 103 ? -0.365 -1.580 17.654 1.00 77.19 103 LYS A C 1
ATOM 802 O O . LYS A 1 103 ? -1.102 -1.350 18.610 1.00 77.19 103 LYS A O 1
ATOM 807 N N . LYS A 1 104 ? -0.723 -1.297 16.400 1.00 84.31 104 LYS A N 1
ATOM 808 C CA . LYS A 1 104 ? -1.924 -0.502 16.082 1.00 84.31 104 LYS A CA 1
ATOM 809 C C . LYS A 1 104 ? -2.821 -1.103 15.004 1.00 84.31 104 LYS A C 1
ATOM 811 O O . LYS A 1 104 ? -3.882 -0.538 14.765 1.00 84.31 104 LYS A O 1
ATOM 816 N N . PHE A 1 105 ? -2.456 -2.248 14.429 1.00 87.25 105 PHE A N 1
ATOM 817 C CA . PHE A 1 105 ? -3.195 -2.873 13.330 1.00 87.25 105 PHE A CA 1
ATOM 818 C C . PHE A 1 105 ? -4.684 -3.077 13.638 1.00 87.25 105 PHE A C 1
ATOM 820 O O . PHE A 1 105 ? -5.534 -2.609 12.887 1.00 87.25 105 PHE A O 1
ATOM 827 N N . THR A 1 106 ? -5.012 -3.654 14.798 1.00 88.62 106 THR A N 1
ATOM 828 C CA . THR A 1 106 ? -6.408 -3.835 15.226 1.00 88.62 106 THR A CA 1
ATOM 829 C C . THR A 1 106 ? -7.154 -2.507 15.340 1.00 88.62 106 THR A C 1
ATOM 831 O O . THR A 1 106 ? -8.281 -2.397 14.887 1.00 88.62 106 THR A O 1
ATOM 834 N N . ARG A 1 107 ? -6.511 -1.451 15.861 1.00 88.50 107 ARG A N 1
ATOM 835 C CA . ARG A 1 107 ? -7.156 -0.134 16.007 1.00 88.50 107 ARG A CA 1
ATOM 836 C C . ARG A 1 107 ? -7.455 0.523 14.662 1.00 88.50 107 ARG A C 1
ATOM 838 O O . ARG A 1 107 ? -8.418 1.277 14.571 1.00 88.50 107 ARG A O 1
ATOM 845 N N . TRP A 1 108 ? -6.617 0.288 13.653 1.00 90.56 108 TRP A N 1
ATOM 846 C CA . TRP A 1 108 ? -6.864 0.775 12.296 1.00 90.56 108 TRP A CA 1
ATOM 847 C C . TRP A 1 108 ? -8.033 0.027 11.658 1.00 90.56 108 TRP A C 1
ATOM 849 O O . TRP A 1 108 ? -8.920 0.665 11.101 1.00 90.56 108 TRP A O 1
ATOM 859 N N . LEU A 1 109 ? -8.079 -1.297 11.823 1.00 89.81 109 LEU A N 1
ATOM 860 C CA . LEU A 1 109 ? -9.188 -2.143 11.383 1.00 89.81 109 LEU A CA 1
ATOM 861 C C . LEU A 1 109 ? -10.523 -1.743 12.027 1.00 89.81 109 LEU A C 1
ATOM 863 O O . LEU A 1 109 ? -11.482 -1.474 11.309 1.00 89.81 109 LEU A O 1
ATOM 867 N N . ASP A 1 110 ? -10.562 -1.615 13.355 1.00 89.81 110 ASP A N 1
ATOM 868 C CA . ASP A 1 110 ? -11.764 -1.206 14.093 1.00 89.81 110 ASP A CA 1
ATOM 869 C C . ASP A 1 110 ? -12.268 0.168 13.639 1.00 89.81 110 ASP A C 1
ATOM 871 O O . ASP A 1 110 ? -13.464 0.451 13.680 1.00 89.81 110 ASP A O 1
ATOM 875 N N . LYS A 1 111 ? -11.353 1.062 13.244 1.00 89.12 111 LYS A N 1
ATOM 876 C CA . LYS A 1 111 ? -11.728 2.376 12.734 1.00 89.12 111 LYS A CA 1
ATOM 877 C C . LYS A 1 111 ? -12.399 2.268 11.365 1.00 89.12 111 LYS A C 1
ATOM 879 O O . LYS A 1 111 ? -13.473 2.831 11.199 1.00 89.12 111 LYS A O 1
ATOM 884 N N . LEU A 1 112 ? -11.802 1.535 10.422 1.00 88.25 112 LEU A N 1
ATOM 885 C CA . LEU A 1 112 ? -12.399 1.345 9.096 1.00 88.25 112 LEU A CA 1
ATOM 886 C C . LEU A 1 112 ? -13.763 0.638 9.184 1.00 88.25 112 LEU A C 1
ATOM 888 O O . LEU A 1 112 ? -14.664 0.955 8.414 1.00 88.25 112 LEU A O 1
ATOM 892 N N . GLU A 1 113 ? -13.939 -0.286 10.131 1.00 90.00 113 GLU A N 1
ATOM 893 C CA . GLU A 1 113 ? -15.238 -0.921 10.386 1.00 90.00 113 GLU A CA 1
ATOM 894 C C . GLU A 1 113 ? -16.262 0.080 10.939 1.00 90.00 113 GLU A C 1
ATOM 896 O O . GLU A 1 113 ? -17.373 0.181 10.421 1.00 90.00 113 GLU A O 1
ATOM 901 N N . LYS A 1 114 ? -15.889 0.861 11.963 1.00 87.62 114 LYS A N 1
ATOM 902 C CA . LYS A 1 114 ? -16.771 1.879 12.565 1.00 87.62 114 LYS A CA 1
ATOM 903 C C . LYS A 1 114 ? -17.189 2.963 11.585 1.00 87.62 114 LYS A C 1
ATOM 905 O O . LYS A 1 114 ? -18.322 3.431 11.655 1.00 87.62 114 LYS A O 1
ATOM 910 N N . ASP A 1 115 ? -16.279 3.347 10.700 1.00 85.69 115 ASP A N 1
ATOM 911 C CA . ASP A 1 115 ? -16.527 4.342 9.662 1.00 85.69 115 ASP A CA 1
ATOM 912 C C . ASP A 1 115 ? -17.285 3.739 8.456 1.00 85.69 115 ASP A C 1
ATOM 914 O O . ASP A 1 115 ? -17.590 4.452 7.506 1.00 85.69 115 ASP A O 1
ATOM 918 N N . GLY A 1 116 ? -17.636 2.444 8.495 1.00 85.06 116 GLY A N 1
ATOM 919 C CA . GLY A 1 116 ? -18.489 1.798 7.495 1.00 85.06 116 GLY A CA 1
ATOM 920 C C . GLY A 1 116 ? -17.791 1.473 6.174 1.00 85.06 116 GLY A C 1
ATOM 921 O O . GLY A 1 116 ? -18.466 1.284 5.164 1.00 85.06 116 GLY A O 1
ATOM 922 N N . LEU A 1 117 ? -16.459 1.382 6.164 1.00 85.50 117 LEU A N 1
ATOM 923 C CA . LEU A 1 117 ? -15.676 1.040 4.971 1.00 85.50 117 LEU A CA 1
ATOM 924 C C . LEU A 1 117 ? -15.539 -0.461 4.763 1.00 85.50 117 LEU A C 1
ATOM 926 O O . LEU A 1 117 ? -15.519 -0.940 3.629 1.00 85.50 117 LEU A O 1
ATOM 930 N N . ILE A 1 118 ? -15.413 -1.209 5.856 1.00 89.19 118 ILE A N 1
ATOM 931 C CA . ILE A 1 118 ? -15.193 -2.654 5.832 1.00 89.19 118 ILE A CA 1
ATOM 932 C C . ILE A 1 118 ? -16.168 -3.361 6.763 1.00 89.19 118 ILE A C 1
ATOM 934 O O . ILE A 1 118 ? -16.621 -2.798 7.755 1.00 89.19 118 ILE A O 1
ATOM 938 N N . ALA A 1 119 ? -16.453 -4.619 6.458 1.00 86.94 119 ALA A N 1
ATOM 939 C CA . ALA A 1 119 ? -17.159 -5.538 7.333 1.00 86.94 119 ALA A CA 1
ATOM 940 C C . ALA A 1 119 ? -16.317 -6.795 7.554 1.00 86.94 119 ALA A C 1
ATOM 942 O O . ALA A 1 119 ? -15.586 -7.233 6.659 1.00 86.94 119 ALA A O 1
ATOM 943 N N . PHE A 1 120 ? -16.446 -7.386 8.740 1.00 87.62 120 PHE A N 1
ATOM 944 C CA . PHE A 1 120 ? -15.861 -8.687 9.040 1.00 87.62 120 PHE A CA 1
ATOM 945 C C . PHE A 1 120 ? -16.890 -9.798 8.837 1.00 87.62 120 PHE A C 1
ATOM 947 O O . PHE A 1 120 ? -17.989 -9.745 9.386 1.00 87.62 120 PHE A O 1
ATOM 954 N N . ASP A 1 121 ? -16.497 -10.828 8.095 1.00 83.06 121 ASP A N 1
ATOM 955 C CA . ASP A 1 121 ? -17.181 -12.119 8.033 1.00 83.06 121 ASP A CA 1
ATOM 956 C C . ASP A 1 121 ? -16.269 -13.170 8.683 1.00 83.06 121 ASP A C 1
ATOM 958 O O . ASP A 1 121 ? -15.418 -13.798 8.044 1.00 83.06 121 ASP A O 1
ATOM 962 N N . GLY A 1 122 ? -16.343 -13.249 10.014 1.00 83.12 122 GLY A N 1
ATOM 963 C CA . GLY A 1 122 ? -15.407 -14.026 10.826 1.00 83.12 122 GLY A CA 1
ATOM 964 C C . GLY A 1 122 ? -13.971 -13.502 10.711 1.00 83.12 122 GLY A C 1
ATOM 965 O O . GLY A 1 122 ? -13.630 -12.458 11.270 1.00 83.12 122 GLY A O 1
ATOM 966 N N . GLU A 1 123 ? -13.116 -14.247 10.007 1.00 82.00 123 GLU A N 1
ATOM 967 C CA . GLU A 1 123 ? -11.714 -13.874 9.754 1.00 82.00 123 GLU A CA 1
ATOM 968 C C . GLU A 1 123 ? -11.522 -13.104 8.436 1.00 82.00 123 GLU A C 1
ATOM 970 O O . GLU A 1 123 ? -10.473 -12.483 8.221 1.00 82.00 123 GLU A O 1
ATOM 975 N N . ARG A 1 124 ? -12.537 -13.116 7.563 1.00 85.38 124 ARG A N 1
ATOM 976 C CA . ARG A 1 124 ? -12.511 -12.418 6.278 1.00 85.38 124 ARG A CA 1
ATOM 977 C C . ARG A 1 124 ? -12.898 -10.956 6.433 1.00 85.38 124 ARG A C 1
ATOM 979 O O . ARG A 1 124 ? -13.758 -10.605 7.237 1.00 85.38 124 ARG A O 1
ATOM 986 N N . ILE A 1 125 ? -12.258 -10.113 5.637 1.00 88.81 125 ILE A N 1
ATOM 987 C CA . ILE A 1 125 ? -12.495 -8.677 5.559 1.00 88.81 125 ILE A CA 1
ATOM 988 C C . ILE A 1 125 ? -13.083 -8.392 4.185 1.00 88.81 125 ILE A C 1
ATOM 990 O O . ILE A 1 125 ? -12.526 -8.824 3.179 1.00 88.81 125 ILE A O 1
ATOM 994 N N . MET A 1 126 ? -14.198 -7.669 4.138 1.00 85.19 126 MET A N 1
ATOM 995 C CA . MET A 1 126 ? -14.833 -7.279 2.881 1.00 85.19 126 MET A CA 1
ATOM 996 C C . MET A 1 126 ? -15.089 -5.770 2.849 1.00 85.19 126 MET A C 1
ATOM 998 O O . MET A 1 126 ? -15.648 -5.241 3.813 1.00 85.19 126 MET A O 1
ATOM 1002 N N . PRO A 1 127 ? -14.723 -5.064 1.765 1.00 86.62 127 PRO A N 1
ATOM 1003 C CA . PRO A 1 127 ? -15.072 -3.660 1.595 1.00 86.62 127 PRO A CA 1
ATOM 1004 C C . PRO A 1 127 ? -16.579 -3.497 1.338 1.00 86.62 127 PRO A C 1
ATOM 1006 O O . PRO A 1 127 ? -17.165 -4.165 0.482 1.00 86.62 127 PRO A O 1
ATOM 1009 N N . LEU A 1 128 ? -17.220 -2.586 2.070 1.00 80.50 128 LEU A N 1
ATOM 1010 C CA . LEU A 1 128 ? -18.668 -2.361 2.008 1.00 80.50 128 LEU A CA 1
ATOM 1011 C C . LEU A 1 128 ? -19.120 -1.676 0.712 1.00 80.50 128 LEU A C 1
ATOM 1013 O O . LEU A 1 128 ? -20.245 -1.913 0.267 1.00 80.50 128 LEU A O 1
ATOM 1017 N N . SER A 1 129 ? -18.235 -0.944 0.031 1.00 67.88 129 SER A N 1
ATOM 1018 C CA . SER A 1 129 ? -18.488 -0.342 -1.287 1.00 67.88 129 SER A CA 1
ATOM 1019 C C . SER A 1 129 ? -18.877 -1.370 -2.359 1.00 67.88 129 SER A C 1
ATOM 1021 O O . SER A 1 129 ? -19.539 -1.034 -3.341 1.00 67.88 129 SER A O 1
ATOM 1023 N N . GLN A 1 130 ? -18.488 -2.638 -2.182 1.00 56.12 130 GLN A N 1
ATOM 1024 C CA . GLN A 1 130 ? -18.844 -3.729 -3.093 1.00 56.12 130 GLN A CA 1
ATOM 1025 C C . GLN A 1 130 ? -20.130 -4.467 -2.701 1.00 56.12 130 GLN A C 1
ATOM 1027 O O . GLN A 1 130 ? -20.753 -5.092 -3.559 1.00 56.12 130 GLN A O 1
ATOM 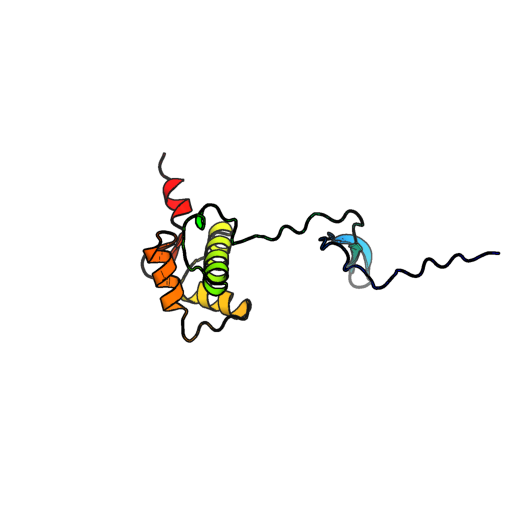1032 N N . ARG A 1 131 ? -20.590 -4.356 -1.446 1.00 52.09 131 ARG A N 1
ATOM 1033 C CA . ARG A 1 131 ? -21.817 -5.026 -0.982 1.00 52.09 131 ARG A CA 1
ATOM 1034 C C . ARG A 1 131 ? -23.076 -4.470 -1.658 1.00 52.09 131 ARG A C 1
ATOM 1036 O O . ARG A 1 131 ? -24.015 -5.220 -1.891 1.00 52.09 131 ARG A O 1
ATOM 1043 N N . ASN A 1 132 ? -23.066 -3.191 -2.037 1.00 46.09 132 ASN A N 1
ATOM 1044 C CA . ASN A 1 132 ? -24.187 -2.536 -2.721 1.00 46.09 132 ASN A CA 1
ATOM 1045 C C . ASN A 1 132 ? -24.241 -2.789 -4.240 1.00 46.09 132 ASN A C 1
ATOM 1047 O O . ASN A 1 132 ? -25.157 -2.300 -4.889 1.00 46.09 132 ASN A O 1
ATOM 1051 N N . LYS A 1 133 ? -23.281 -3.522 -4.830 1.00 46.06 133 LYS A N 1
ATOM 1052 C CA . LYS A 1 133 ? -23.258 -3.805 -6.282 1.00 46.06 133 LYS A CA 1
ATOM 1053 C C . LYS A 1 133 ? -23.762 -5.200 -6.666 1.00 46.06 133 LYS A C 1
ATOM 1055 O O . LYS A 1 133 ? -23.857 -5.488 -7.850 1.00 46.06 133 LYS A O 1
ATOM 1060 N N . VAL A 1 134 ? -24.073 -6.060 -5.694 1.00 43.06 134 VAL A N 1
ATOM 1061 C CA . VAL A 1 134 ? -24.528 -7.452 -5.922 1.00 43.06 134 VAL A CA 1
ATOM 1062 C C . VAL A 1 134 ? -26.003 -7.625 -5.518 1.00 43.06 134 VAL A C 1
ATOM 1064 O O . VAL A 1 134 ? -26.445 -8.706 -5.150 1.00 43.06 134 VAL A O 1
ATOM 1067 N N . GLY A 1 135 ? -26.776 -6.539 -5.543 1.00 43.34 135 GLY A N 1
ATOM 1068 C CA . GLY A 1 135 ? -28.181 -6.531 -5.140 1.00 43.34 135 GLY A CA 1
ATOM 1069 C C . GLY A 1 135 ? -29.026 -5.599 -5.999 1.00 43.34 135 GLY A C 1
ATOM 1070 O O . GLY A 1 135 ? -29.604 -4.662 -5.459 1.00 43.34 135 GLY A O 1
ATOM 1071 N N . ASP A 1 136 ? -29.057 -5.853 -7.306 1.00 35.38 136 ASP A N 1
ATOM 1072 C CA . ASP A 1 136 ? -30.199 -5.569 -8.190 1.00 35.38 136 ASP A CA 1
ATOM 1073 C C . ASP A 1 136 ? -30.336 -6.749 -9.166 1.00 35.38 136 ASP A C 1
ATOM 1075 O O . ASP A 1 136 ? -29.331 -7.037 -9.865 1.00 35.38 136 ASP A O 1
#

Radius of gyration: 22.31 Å; chains: 1; bounding box: 62×48×52 Å

Foldseek 3Di:
DDDPPPDDDPPDDPDDFAWDWDKDFDDQDPVRHTDIDTDTDPPTDHPPPVCLVPPPLCPPQPDDDPLLSLLLVLQVVCVVVVHFAFLVSSLVSCVVVPDDCPPCVVVSVVSCVVSQQWDDPDRGIHGNVCVVVVDD